Protein AF-A0A354ZCK7-F1 (afdb_monomer_lite)

Foldseek 3Di:
DDADEQEQLVDPVNVVVVVVCVVVVHHHPYYYHDPCVVSVVD

pLDDT: mean 95.83, std 5.44, range [64.44, 98.06]

Secondary structure (DSSP, 8-state):
--EEEEETTTSHHHHHHHHHHHHTT-EEEEEE-SS-HHHHH-

Structure (mmCIF, N/CA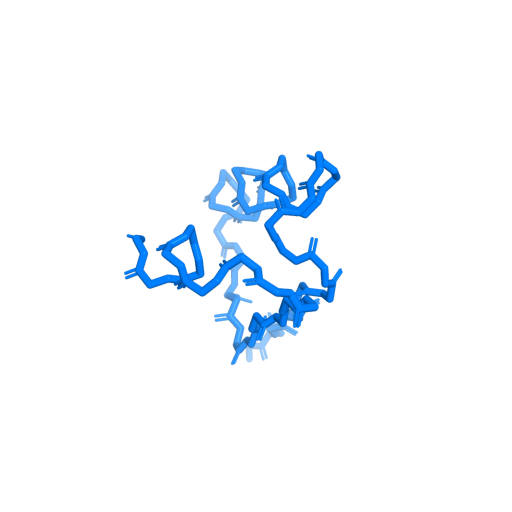/C/O backbone):
data_AF-A0A354ZCK7-F1
#
_entry.id   AF-A0A354ZCK7-F1
#
loop_
_atom_site.group_PDB
_atom_site.id
_atom_site.type_symbol
_atom_site.label_atom_id
_atom_site.label_alt_id
_atom_site.label_comp_id
_atom_site.label_asym_id
_atom_site.label_entity_id
_atom_site.label_seq_id
_atom_site.pdbx_PDB_ins_code
_atom_site.Cartn_x
_atom_site.Cartn_y
_atom_site.Cartn_z
_atom_site.occupancy
_atom_site.B_iso_or_equiv
_atom_site.auth_seq_id
_atom_site.auth_comp_id
_atom_site.auth_asym_id
_atom_site.auth_atom_id
_atom_site.pdbx_PDB_model_num
ATOM 1 N N . MET A 1 1 ? -20.847 -1.983 2.352 1.00 64.44 1 MET A N 1
ATOM 2 C CA . MET A 1 1 ? -19.465 -1.960 2.880 1.00 64.44 1 MET A CA 1
ATOM 3 C C . MET A 1 1 ? -18.729 -0.807 2.214 1.00 64.44 1 MET A C 1
ATOM 5 O O . MET A 1 1 ? -19.016 -0.545 1.052 1.00 64.44 1 MET A O 1
ATOM 9 N N . ARG A 1 2 ? -17.882 -0.065 2.935 1.00 83.31 2 ARG A N 1
ATOM 10 C CA . ARG A 1 2 ? -17.067 1.013 2.349 1.00 83.31 2 ARG A CA 1
ATOM 11 C C . ARG A 1 2 ? -15.665 0.453 2.129 1.00 83.31 2 ARG A C 1
ATOM 13 O O . ARG A 1 2 ? -15.056 0.022 3.099 1.00 83.31 2 ARG A O 1
ATOM 20 N N . ALA A 1 3 ? -15.199 0.455 0.885 1.00 94.44 3 ALA A N 1
ATOM 21 C CA . ALA A 1 3 ? -13.856 0.018 0.524 1.00 94.44 3 ALA A CA 1
ATOM 22 C C . ALA A 1 3 ? -12.990 1.221 0.137 1.00 94.44 3 ALA A C 1
ATOM 24 O O . ALA A 1 3 ? -13.511 2.253 -0.296 1.00 94.44 3 ALA A O 1
ATOM 25 N N . ILE A 1 4 ? -11.676 1.084 0.294 1.00 97.12 4 ILE A N 1
ATOM 26 C CA . ILE A 1 4 ? -10.688 2.101 -0.074 1.00 97.12 4 ILE A CA 1
ATOM 27 C C . ILE A 1 4 ? -9.813 1.625 -1.239 1.00 97.12 4 ILE A C 1
ATOM 29 O O . ILE A 1 4 ? -9.676 0.425 -1.489 1.00 97.12 4 ILE A O 1
ATOM 33 N N . CYS A 1 5 ? -9.207 2.582 -1.939 1.00 97.88 5 CYS A N 1
ATOM 34 C CA . CYS A 1 5 ? -8.150 2.342 -2.919 1.00 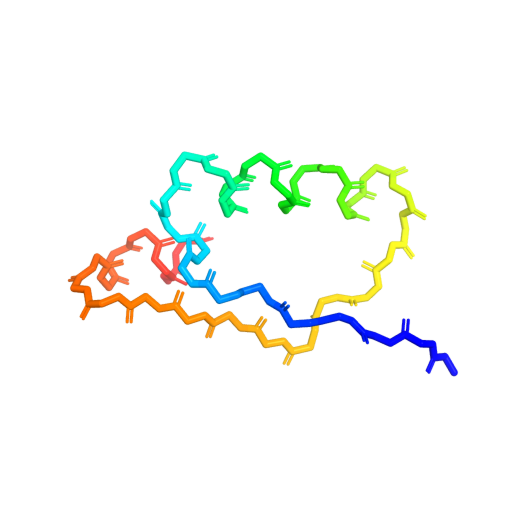97.88 5 CYS A CA 1
ATOM 35 C C . CYS A 1 5 ? -6.866 3.017 -2.436 1.00 97.88 5 CYS A C 1
ATOM 37 O O . CYS A 1 5 ? -6.915 4.145 -1.943 1.00 97.88 5 CYS A O 1
ATOM 39 N N . ILE A 1 6 ? -5.723 2.354 -2.607 1.00 98.00 6 ILE A N 1
ATOM 40 C CA . ILE A 1 6 ? -4.418 2.876 -2.186 1.00 98.00 6 ILE A CA 1
ATOM 41 C C . ILE A 1 6 ? -3.586 3.167 -3.434 1.00 98.00 6 ILE A C 1
ATOM 43 O O . ILE A 1 6 ? -3.062 2.259 -4.083 1.00 98.00 6 ILE A O 1
ATOM 47 N N . LEU A 1 7 ? -3.486 4.452 -3.779 1.00 97.94 7 LEU A N 1
ATOM 48 C CA . LEU A 1 7 ? -2.717 4.914 -4.930 1.00 97.94 7 LEU A CA 1
ATOM 49 C C . LEU A 1 7 ? -1.254 5.134 -4.537 1.00 97.94 7 LEU A C 1
ATOM 51 O O . LEU A 1 7 ? -0.975 5.837 -3.568 1.00 97.94 7 LEU A O 1
ATOM 55 N N . GLY A 1 8 ? -0.318 4.536 -5.276 1.00 97.44 8 GLY A N 1
ATOM 56 C CA . GLY A 1 8 ? 1.091 4.498 -4.869 1.00 97.44 8 GLY A CA 1
ATOM 57 C C . GLY A 1 8 ? 1.337 3.536 -3.700 1.00 97.44 8 GLY A C 1
ATOM 58 O O . GLY A 1 8 ? 2.133 3.831 -2.809 1.00 97.44 8 GLY A O 1
ATOM 59 N N . SER A 1 9 ? 0.652 2.387 -3.701 1.00 97.50 9 SER A N 1
ATOM 60 C CA . SER A 1 9 ? 0.657 1.376 -2.635 1.00 97.50 9 SER A CA 1
ATOM 61 C C . SER A 1 9 ? 2.042 0.821 -2.308 1.00 97.50 9 SER A C 1
ATOM 63 O O . SER A 1 9 ? 2.298 0.431 -1.178 1.00 97.50 9 SER A O 1
ATOM 65 N N . THR A 1 10 ? 2.958 0.835 -3.272 1.00 97.88 10 THR A N 1
ATOM 66 C CA . THR A 1 10 ? 4.338 0.360 -3.098 1.00 97.88 10 THR A CA 1
ATOM 67 C C . THR A 1 10 ? 5.281 1.432 -2.541 1.00 97.88 10 THR A C 1
ATOM 69 O O . THR A 1 10 ? 6.475 1.184 -2.395 1.00 97.88 10 THR A O 1
ATOM 72 N N . GLY A 1 11 ? 4.798 2.659 -2.331 1.00 96.75 11 GLY A N 1
ATOM 73 C CA . GLY A 1 11 ? 5.554 3.732 -1.689 1.00 96.75 11 GLY A CA 1
ATOM 74 C C . GLY A 1 11 ? 5.498 3.631 -0.164 1.00 96.75 11 GLY A C 1
ATOM 75 O O . GLY A 1 11 ? 4.687 2.893 0.384 1.00 96.75 11 GLY A O 1
ATOM 76 N N . SER A 1 12 ? 6.318 4.428 0.528 1.00 97.25 12 SER A N 1
ATOM 77 C CA . SER A 1 12 ? 6.393 4.425 2.001 1.00 97.25 12 SER A CA 1
ATOM 78 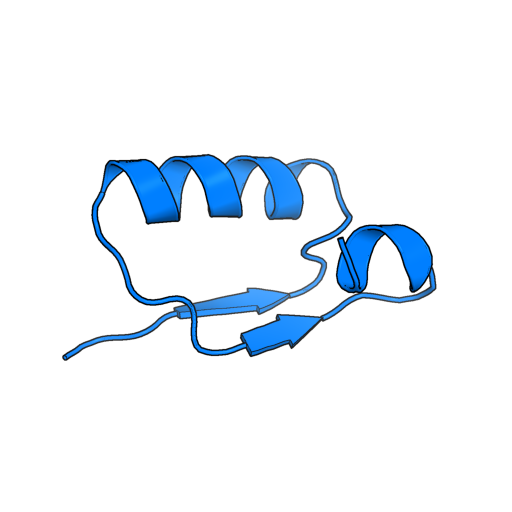C C . SER A 1 12 ? 5.016 4.583 2.669 1.00 97.25 12 SER A C 1
ATOM 80 O O . SER A 1 12 ? 4.617 3.751 3.480 1.00 97.25 12 SER A O 1
ATOM 82 N N . VAL A 1 13 ? 4.244 5.597 2.260 1.00 97.56 13 VAL A N 1
ATOM 83 C CA . VAL A 1 13 ? 2.894 5.851 2.798 1.00 97.56 13 VAL A CA 1
ATOM 84 C C . VAL A 1 13 ? 1.909 4.755 2.390 1.00 97.56 13 VAL A C 1
ATOM 86 O O . VAL A 1 13 ? 1.105 4.322 3.209 1.00 97.56 13 VAL A O 1
ATOM 89 N N . GLY A 1 14 ? 1.973 4.290 1.140 1.00 97.44 14 GLY A N 1
ATOM 90 C CA . GLY A 1 14 ? 1.079 3.256 0.622 1.00 97.44 14 GLY A CA 1
ATOM 91 C C . GLY A 1 14 ? 1.213 1.931 1.373 1.00 97.44 14 GLY A C 1
ATOM 92 O O . GLY A 1 14 ? 0.204 1.378 1.807 1.00 97.44 14 GLY A O 1
ATOM 93 N N . ALA A 1 15 ? 2.448 1.483 1.607 1.00 96.88 15 ALA A N 1
ATOM 94 C CA . ALA A 1 15 ? 2.734 0.246 2.328 1.00 96.88 15 ALA A CA 1
ATOM 95 C C . ALA A 1 15 ? 2.230 0.319 3.777 1.00 96.88 15 ALA A C 1
ATOM 97 O O . ALA A 1 15 ? 1.499 -0.558 4.226 1.00 96.88 15 ALA A O 1
ATOM 98 N N . GLN A 1 16 ? 2.512 1.424 4.472 1.00 98.06 16 GLN A N 1
ATOM 99 C CA . GLN A 1 16 ? 2.028 1.641 5.841 1.00 98.06 16 GLN A CA 1
ATOM 100 C C . GLN A 1 16 ? 0.498 1.760 5.908 1.00 98.06 16 GLN A C 1
ATOM 102 O O . GLN A 1 16 ? -0.128 1.320 6.870 1.00 98.06 16 GLN A O 1
ATOM 107 N N . THR A 1 17 ? -0.130 2.324 4.873 1.00 98.06 17 THR A N 1
ATOM 108 C CA . THR A 1 17 ? -1.594 2.416 4.784 1.00 98.06 17 THR A CA 1
ATOM 109 C C . THR A 1 17 ? -2.233 1.032 4.690 1.00 98.06 17 THR A C 1
ATOM 111 O O . THR A 1 17 ? -3.289 0.822 5.283 1.00 98.06 17 THR A O 1
ATOM 114 N N . ILE A 1 18 ? -1.602 0.072 4.001 1.00 97.00 18 ILE A N 1
ATOM 115 C CA . ILE A 1 18 ? -2.082 -1.318 3.937 1.00 97.00 18 ILE A CA 1
ATOM 116 C C . ILE A 1 18 ? -2.104 -1.944 5.339 1.00 97.00 18 ILE A C 1
ATOM 118 O O . ILE A 1 18 ? -3.096 -2.576 5.707 1.00 97.00 18 ILE A O 1
ATOM 122 N N . ASP A 1 19 ? -1.061 -1.729 6.142 1.00 97.25 19 ASP A N 1
ATOM 123 C CA . ASP A 1 19 ? -0.982 -2.268 7.505 1.00 97.25 19 ASP A CA 1
ATOM 124 C C . ASP A 1 19 ? -2.058 -1.672 8.425 1.00 97.25 19 ASP A C 1
ATOM 126 O O . ASP A 1 19 ? -2.711 -2.392 9.190 1.00 97.25 19 ASP A O 1
ATOM 130 N N . VAL A 1 20 ? -2.311 -0.365 8.307 1.00 97.50 20 VAL A N 1
ATOM 131 C CA . VAL A 1 20 ? -3.393 0.312 9.038 1.00 97.50 20 VAL A CA 1
ATOM 132 C C . VAL A 1 20 ? -4.764 -0.185 8.575 1.00 97.50 20 VAL A C 1
ATOM 134 O O . VAL A 1 20 ? -5.612 -0.494 9.411 1.00 97.50 20 VAL A O 1
ATOM 137 N N . ALA A 1 21 ? -4.989 -0.317 7.264 1.00 96.81 21 ALA A N 1
ATOM 138 C CA . ALA A 1 21 ? -6.249 -0.812 6.712 1.00 96.81 21 ALA A CA 1
ATOM 139 C C . ALA A 1 21 ? -6.567 -2.231 7.209 1.00 96.81 21 ALA A C 1
ATOM 141 O O . ALA A 1 21 ? -7.683 -2.478 7.667 1.00 96.81 21 ALA A O 1
ATOM 142 N N . ARG A 1 22 ? -5.568 -3.127 7.216 1.00 95.25 22 ARG A N 1
ATOM 143 C CA . ARG A 1 22 ? -5.679 -4.481 7.786 1.00 95.25 22 ARG A CA 1
ATOM 144 C C . ARG A 1 22 ? -6.021 -4.446 9.273 1.00 95.25 22 ARG A C 1
ATOM 146 O O . ARG A 1 22 ? -6.934 -5.144 9.701 1.00 95.25 22 ARG A O 1
ATOM 153 N N . SER A 1 23 ? -5.331 -3.608 10.045 1.00 97.75 23 SER A N 1
A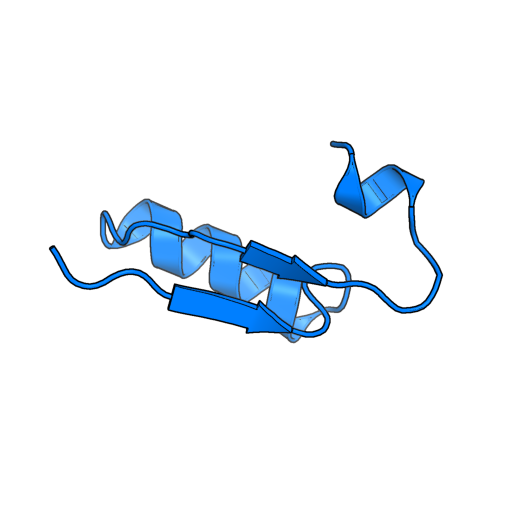TOM 154 C CA . SER A 1 23 ? -5.545 -3.482 11.495 1.00 97.75 23 SER A CA 1
ATOM 155 C C . SER A 1 23 ? -6.941 -2.961 11.854 1.00 97.75 23 SER A C 1
ATOM 157 O O . SER A 1 23 ? -7.491 -3.323 12.890 1.00 97.75 23 SER A O 1
ATOM 159 N N . LEU A 1 24 ? -7.526 -2.124 10.995 1.00 96.62 24 LEU A N 1
ATOM 160 C CA . LEU A 1 24 ? -8.868 -1.563 11.166 1.00 96.62 24 LEU A CA 1
ATOM 161 C C . LEU A 1 24 ? -9.981 -2.419 10.539 1.00 96.62 24 LEU A C 1
ATOM 163 O O . LEU A 1 24 ? -11.151 -2.057 10.656 1.00 96.62 24 LEU A O 1
ATOM 167 N N . GLY A 1 25 ? -9.644 -3.523 9.863 1.00 96.19 25 GLY A N 1
ATOM 168 C CA . GLY A 1 25 ? -10.618 -4.354 9.149 1.00 96.19 25 GLY A CA 1
ATOM 169 C C . GLY A 1 25 ? -11.287 -3.635 7.972 1.00 96.19 25 GLY A C 1
ATOM 170 O O . GLY A 1 25 ? -12.457 -3.879 7.689 1.00 96.19 25 GLY A O 1
ATOM 171 N N . LEU A 1 26 ? -10.576 -2.710 7.320 1.00 96.31 26 LEU A N 1
ATOM 172 C CA . LEU A 1 26 ? -11.064 -2.008 6.135 1.00 96.31 26 LEU A CA 1
ATOM 173 C C . LEU A 1 26 ? -10.803 -2.832 4.872 1.00 96.31 26 LEU A C 1
ATOM 175 O O . LEU A 1 26 ? -9.696 -3.328 4.661 1.00 96.31 26 LEU A O 1
ATOM 179 N N . ASP A 1 27 ? -11.796 -2.885 3.987 1.00 97.12 27 ASP A N 1
ATOM 180 C CA . ASP A 1 27 ? -11.642 -3.518 2.680 1.00 97.12 27 ASP A CA 1
ATOM 181 C C . ASP A 1 27 ? -10.804 -2.645 1.741 1.00 97.12 27 ASP A C 1
ATOM 183 O O . ASP A 1 27 ? -11.123 -1.477 1.489 1.00 97.12 27 ASP A O 1
ATOM 187 N N . VAL A 1 28 ? -9.761 -3.236 1.160 1.00 97.12 28 VAL A N 1
ATOM 188 C CA . VAL A 1 28 ? -8.970 -2.619 0.091 1.00 97.12 28 VAL A CA 1
ATOM 189 C C . VAL A 1 28 ? -9.422 -3.202 -1.244 1.00 97.12 28 VAL A C 1
ATOM 191 O O . VAL A 1 28 ? -9.241 -4.384 -1.512 1.00 97.12 28 VAL A O 1
ATOM 194 N N . SER A 1 29 ? -10.017 -2.358 -2.084 1.00 97.44 29 SER A N 1
ATOM 195 C CA . SER A 1 29 ? -10.588 -2.755 -3.383 1.00 97.44 29 SER A CA 1
ATOM 196 C C . SER A 1 29 ? -9.660 -2.513 -4.574 1.00 97.44 29 SER A C 1
ATOM 198 O O . SER A 1 29 ? -9.920 -3.014 -5.666 1.00 97.44 29 SER A O 1
ATOM 200 N N . GLY A 1 30 ? -8.574 -1.761 -4.381 1.00 97.31 30 GLY A N 1
ATOM 201 C CA . GLY A 1 30 ? -7.640 -1.442 -5.452 1.00 97.31 30 GLY A CA 1
ATOM 202 C C . GLY A 1 30 ? -6.296 -0.931 -4.949 1.00 97.31 30 GLY A C 1
ATOM 203 O O . GLY A 1 30 ? -6.214 -0.210 -3.952 1.00 97.31 30 GLY A O 1
ATOM 204 N N . LEU A 1 31 ? -5.248 -1.290 -5.685 1.00 98.06 31 LEU A N 1
ATOM 205 C CA . LEU A 1 31 ? -3.866 -0.878 -5.467 1.00 98.06 31 LEU A CA 1
ATOM 206 C C . LEU A 1 31 ? -3.314 -0.297 -6.773 1.00 98.06 31 LEU A C 1
ATOM 208 O O . LEU A 1 31 ? -3.676 -0.757 -7.857 1.00 98.06 31 LEU A O 1
ATOM 212 N N . SER A 1 32 ? -2.423 0.690 -6.690 1.00 98.06 32 SER A N 1
ATOM 213 C CA . SER A 1 32 ? -1.669 1.157 -7.857 1.00 98.06 32 SER A CA 1
ATOM 214 C C . SER A 1 32 ? -0.203 1.404 -7.529 1.00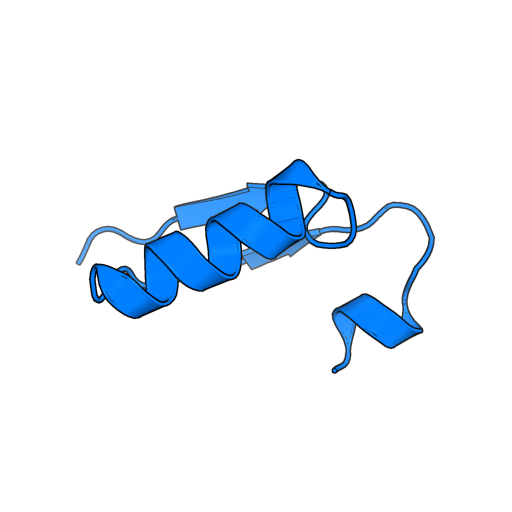 98.06 32 SER A C 1
ATOM 216 O O . SER A 1 32 ? 0.150 1.827 -6.430 1.00 98.06 32 SER A O 1
ATOM 218 N N . THR A 1 33 ? 0.662 1.181 -8.513 1.00 97.88 33 THR A N 1
ATOM 219 C CA . THR A 1 33 ? 2.082 1.532 -8.458 1.00 97.88 33 THR A CA 1
ATOM 220 C C . THR A 1 33 ? 2.486 2.234 -9.747 1.00 97.88 33 THR A C 1
ATOM 222 O O . THR A 1 33 ? 1.798 2.123 -10.760 1.00 97.88 33 THR A O 1
ATOM 225 N N . TRP A 1 34 ? 3.609 2.946 -9.707 1.00 97.44 34 TRP A N 1
ATOM 226 C CA . TRP A 1 34 ? 4.233 3.475 -10.914 1.00 97.44 34 TRP A CA 1
ATOM 227 C C . TRP A 1 34 ? 5.063 2.404 -11.632 1.00 97.44 34 TRP A C 1
ATOM 229 O O . TRP A 1 34 ? 4.859 2.159 -12.815 1.00 97.44 34 TRP A O 1
ATOM 239 N N . SER A 1 35 ? 5.989 1.748 -10.921 1.00 96.50 35 SER A N 1
ATOM 240 C CA . SER A 1 35 ? 6.967 0.844 -11.548 1.00 96.50 35 SER A CA 1
ATOM 241 C C . SER A 1 35 ? 7.327 -0.407 -10.743 1.00 96.50 35 SER A C 1
ATOM 243 O O . SER A 1 35 ? 7.913 -1.333 -11.304 1.00 96.50 35 SER A O 1
ATOM 245 N N . ASN A 1 36 ? 6.992 -0.487 -9.451 1.00 96.38 36 ASN A N 1
ATOM 246 C CA . ASN A 1 36 ? 7.421 -1.605 -8.605 1.00 96.38 36 ASN A CA 1
ATOM 247 C C . ASN A 1 36 ? 6.423 -2.774 -8.664 1.00 96.38 36 ASN A C 1
ATOM 249 O O . ASN A 1 36 ? 5.722 -3.061 -7.697 1.00 96.38 36 ASN A O 1
ATOM 253 N N . LEU A 1 37 ? 6.350 -3.439 -9.822 1.00 96.62 37 LEU A N 1
ATOM 254 C CA . LEU A 1 37 ? 5.407 -4.539 -10.073 1.00 96.62 37 LEU A CA 1
ATOM 255 C C . LEU A 1 37 ? 5.626 -5.747 -9.160 1.00 96.62 37 LEU A C 1
ATOM 257 O O . LEU A 1 37 ? 4.667 -6.433 -8.832 1.00 96.62 37 LEU A O 1
ATOM 261 N N . ARG A 1 38 ? 6.872 -5.989 -8.738 1.00 97.06 38 ARG A N 1
ATOM 262 C CA . ARG A 1 38 ? 7.188 -7.075 -7.808 1.00 97.06 38 ARG A CA 1
ATOM 263 C C . ARG A 1 38 ? 6.491 -6.859 -6.467 1.00 97.06 38 ARG A C 1
ATOM 265 O O . ARG A 1 38 ? 5.720 -7.709 -6.060 1.00 97.06 38 ARG A O 1
ATOM 272 N N . LEU A 1 39 ? 6.687 -5.689 -5.854 1.00 95.25 39 LEU A N 1
ATOM 273 C CA . LEU A 1 39 ? 6.049 -5.366 -4.574 1.00 95.25 39 LEU A CA 1
ATOM 274 C C . LEU A 1 39 ? 4.522 -5.232 -4.685 1.00 95.25 39 LEU A C 1
ATOM 276 O O . LEU A 1 39 ? 3.825 -5.387 -3.696 1.00 95.25 39 LEU A O 1
ATOM 280 N N . LEU A 1 40 ? 3.993 -4.909 -5.869 1.00 96.81 40 LEU A N 1
ATOM 281 C CA . LEU A 1 40 ? 2.546 -4.883 -6.097 1.00 96.81 40 LEU A CA 1
ATOM 282 C C . LEU A 1 40 ? 1.925 -6.292 -6.140 1.00 96.81 40 LEU A C 1
ATOM 284 O O . LEU A 1 40 ? 0.736 -6.424 -5.866 1.00 96.81 40 LEU A O 1
ATOM 288 N N . ALA A 1 41 ? 2.697 -7.304 -6.545 1.00 95.19 41 ALA A N 1
ATOM 289 C CA . ALA A 1 41 ? 2.235 -8.683 -6.695 1.00 95.19 41 ALA A CA 1
ATOM 290 C C . ALA A 1 41 ? 2.390 -9.534 -5.421 1.00 95.19 41 ALA A C 1
ATOM 292 O O . ALA A 1 41 ? 1.747 -10.581 -5.337 1.00 95.19 41 ALA A O 1
ATOM 293 N N . ASP A 1 42 ? 3.245 -9.100 -4.489 1.00 91.94 42 ASP A N 1
ATOM 294 C CA . ASP A 1 42 ? 3.445 -9.707 -3.164 1.00 91.94 42 ASP A CA 1
ATOM 295 C C . ASP A 1 42 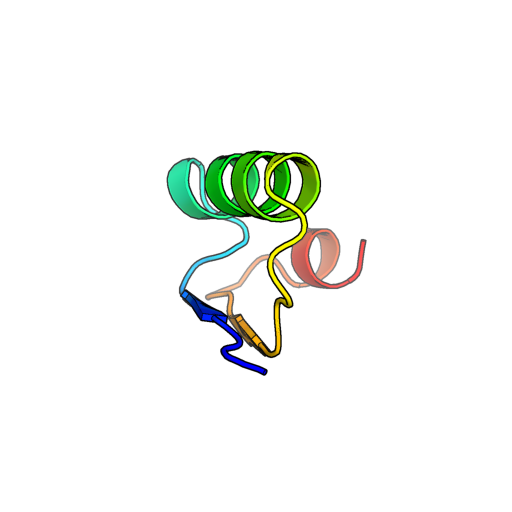? 2.232 -9.467 -2.235 1.00 91.94 42 ASP A C 1
ATOM 297 O O . ASP A 1 42 ? 1.834 -10.420 -1.524 1.00 91.94 42 ASP A O 1
#

Sequence (42 aa):
MRAICILGSTGSVGAQTIDVARSLGLDVSGLSTWSNLRLLAD

Radius of gyration: 9.99 Å; chains: 1; bounding box: 27×16×23 Å